Protein AF-A0A1W9PUU0-F1 (afdb_monomer_lite)

Structure (mmCIF, N/CA/C/O backbone):
data_AF-A0A1W9PUU0-F1
#
_entry.id   AF-A0A1W9PUU0-F1
#
loop_
_atom_site.group_PDB
_atom_site.id
_atom_site.type_symbol
_atom_site.label_atom_id
_atom_site.label_alt_id
_atom_site.label_comp_id
_atom_site.label_asym_id
_atom_site.label_entity_id
_atom_site.label_seq_id
_atom_site.pdbx_PDB_ins_code
_atom_site.Cartn_x
_atom_site.Cartn_y
_atom_site.Cartn_z
_atom_site.occupancy
_atom_site.B_iso_or_equiv
_atom_site.auth_seq_id
_atom_site.auth_comp_id
_atom_site.auth_asym_id
_atom_site.auth_atom_id
_atom_site.pdbx_PDB_model_num
ATOM 1 N N . MET A 1 1 ? -21.426 -8.141 26.991 1.00 51.97 1 MET A N 1
ATOM 2 C CA . MET A 1 1 ? -20.435 -7.045 26.941 1.00 51.97 1 MET A CA 1
ATOM 3 C C . MET A 1 1 ? -19.874 -7.026 25.528 1.00 51.97 1 MET A C 1
ATOM 5 O O . MET A 1 1 ? -19.191 -7.966 25.152 1.00 51.97 1 MET A O 1
ATOM 9 N N . GLY A 1 2 ? -20.326 -6.082 24.699 1.00 58.38 2 GLY A N 1
ATOM 10 C CA . GLY A 1 2 ? -20.078 -6.093 23.254 1.00 58.38 2 GLY A CA 1
ATOM 11 C C . GLY A 1 2 ? -18.672 -5.608 22.917 1.00 58.38 2 GLY A C 1
ATOM 12 O O . GLY A 1 2 ? -18.226 -4.590 23.440 1.00 58.38 2 GLY A O 1
ATOM 13 N N . HIS A 1 3 ? -17.970 -6.342 22.057 1.00 62.97 3 HIS A N 1
ATOM 14 C CA . HIS A 1 3 ? -16.679 -5.918 21.529 1.00 62.97 3 HIS A CA 1
ATOM 15 C C . HIS A 1 3 ? -16.867 -4.613 20.742 1.00 62.97 3 HIS A C 1
ATOM 17 O O . HIS A 1 3 ? -17.466 -4.604 19.673 1.00 62.97 3 HIS A O 1
ATOM 23 N N . ASN A 1 4 ? -16.351 -3.503 21.271 1.00 88.44 4 ASN A N 1
ATOM 24 C CA . ASN A 1 4 ? -16.447 -2.186 20.629 1.00 88.44 4 ASN A CA 1
ATOM 25 C C . ASN A 1 4 ? -15.382 -1.970 19.535 1.00 88.44 4 ASN A C 1
ATOM 27 O O . ASN A 1 4 ? -15.289 -0.871 18.981 1.00 88.44 4 ASN A O 1
ATOM 31 N N . VAL A 1 5 ? -14.559 -2.989 19.249 1.00 94.31 5 VAL A N 1
ATOM 32 C CA . VAL A 1 5 ? -13.425 -2.925 18.318 1.00 94.31 5 VAL A CA 1
ATOM 33 C C . VAL A 1 5 ? -13.279 -4.234 17.538 1.00 94.31 5 VAL A C 1
ATOM 35 O O . VAL A 1 5 ? -13.239 -5.306 18.140 1.00 94.31 5 VAL A O 1
ATOM 38 N N . TYR A 1 6 ? -13.150 -4.136 16.214 1.00 95.06 6 TYR A N 1
ATOM 39 C CA . TYR A 1 6 ? -12.694 -5.221 15.339 1.00 95.06 6 TYR A CA 1
ATOM 40 C C . TYR A 1 6 ? -11.205 -5.070 15.054 1.00 95.06 6 TYR A C 1
ATOM 42 O O . TYR A 1 6 ? -10.763 -3.956 14.786 1.00 95.06 6 TYR A O 1
ATOM 50 N N . PHE A 1 7 ? -10.463 -6.174 15.051 1.00 96.94 7 PHE A N 1
ATOM 51 C CA . PHE A 1 7 ? -9.056 -6.224 14.649 1.00 96.94 7 PHE A CA 1
ATOM 52 C C . PHE A 1 7 ? -8.922 -6.970 13.324 1.00 96.94 7 PHE A C 1
ATOM 54 O O . PHE A 1 7 ? -9.689 -7.893 13.054 1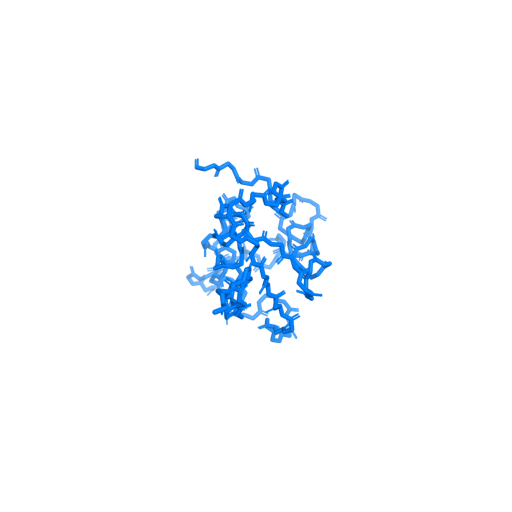.00 96.94 7 PHE A O 1
ATOM 61 N N . ALA A 1 8 ? -7.963 -6.562 12.499 1.00 97.50 8 ALA A N 1
ATOM 62 C CA . ALA A 1 8 ? -7.690 -7.192 11.218 1.00 97.50 8 ALA A CA 1
ATOM 63 C C . ALA A 1 8 ? -6.204 -7.105 10.856 1.00 97.50 8 ALA A C 1
ATOM 65 O O . ALA A 1 8 ? -5.542 -6.099 11.119 1.00 97.50 8 ALA A O 1
ATOM 66 N N . GLU A 1 9 ? -5.705 -8.142 10.193 1.00 97.81 9 GLU A N 1
ATOM 67 C CA . GLU A 1 9 ? -4.375 -8.178 9.592 1.00 97.81 9 GLU A CA 1
ATOM 68 C C . GLU A 1 9 ? -4.532 -8.278 8.066 1.00 97.81 9 GLU A C 1
ATOM 70 O O . GLU A 1 9 ? -4.814 -9.356 7.537 1.00 97.81 9 GLU A O 1
ATOM 75 N N . PRO A 1 10 ? -4.454 -7.156 7.329 1.00 97.75 10 PRO A N 1
ATOM 76 C CA . PRO A 1 10 ? -4.509 -7.194 5.874 1.00 97.75 10 PRO A CA 1
ATOM 77 C C . PRO A 1 10 ? -3.234 -7.835 5.313 1.00 97.75 10 PRO A C 1
ATOM 79 O O . PRO A 1 10 ? -2.164 -7.236 5.348 1.00 97.75 10 PRO A O 1
ATOM 82 N N . LEU A 1 11 ? -3.363 -9.026 4.726 1.00 97.44 11 LEU A N 1
ATOM 83 C CA . LEU A 1 11 ? -2.231 -9.761 4.140 1.00 97.44 11 LEU A CA 1
ATOM 84 C C . LEU A 1 11 ? -1.721 -9.165 2.815 1.00 97.44 11 LEU A C 1
ATOM 86 O O . LEU A 1 11 ? -0.673 -9.562 2.315 1.00 97.44 11 LEU A O 1
ATOM 90 N N . TYR A 1 12 ? -2.446 -8.199 2.244 1.00 98.25 12 TYR A N 1
ATOM 91 C CA . TYR A 1 12 ? -2.079 -7.533 0.998 1.00 98.25 12 TYR A CA 1
ATOM 92 C C . TYR A 1 12 ? -2.333 -6.027 1.074 1.00 98.25 12 TYR A C 1
ATOM 94 O O . TYR A 1 12 ? -3.312 -5.578 1.675 1.00 98.25 12 TYR A O 1
ATOM 102 N N . TYR A 1 13 ? -1.502 -5.254 0.370 1.00 98.50 13 TYR A N 1
ATOM 103 C CA . TYR A 1 13 ? -1.569 -3.789 0.324 1.00 98.50 13 TYR A CA 1
ATOM 104 C C . TYR A 1 13 ? -2.970 -3.260 -0.003 1.00 98.50 13 TYR A C 1
ATOM 106 O O . TYR A 1 13 ? -3.500 -2.395 0.692 1.00 98.50 13 T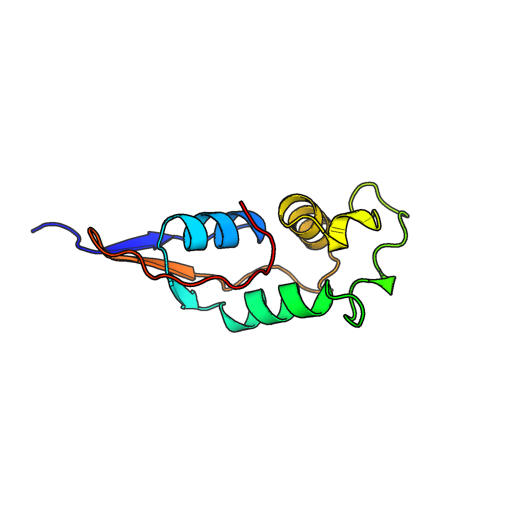YR A O 1
ATOM 114 N N . HIS A 1 14 ? -3.620 -3.828 -1.018 1.00 98.19 14 HIS A N 1
ATOM 115 C CA . HIS A 1 14 ? -4.961 -3.398 -1.401 1.00 98.19 14 HIS A CA 1
ATOM 116 C C . HIS A 1 14 ? -6.031 -3.694 -0.338 1.00 98.19 14 HIS A C 1
ATOM 118 O O . HIS A 1 14 ? -7.053 -3.012 -0.307 1.00 98.19 14 HIS A O 1
ATOM 124 N N . VAL A 1 15 ? -5.838 -4.722 0.500 1.00 98.44 15 VAL A N 1
ATOM 125 C CA . VAL A 1 15 ? -6.785 -5.078 1.569 1.00 98.44 15 VAL A CA 1
ATOM 126 C C . VAL A 1 15 ? -6.692 -4.039 2.678 1.00 98.44 15 VAL A C 1
ATOM 128 O O . VAL A 1 15 ? -7.720 -3.598 3.179 1.00 98.44 15 VAL A O 1
ATOM 131 N N . ALA A 1 16 ? -5.482 -3.573 3.000 1.00 98.50 16 ALA A N 1
ATOM 132 C CA . ALA A 1 16 ? -5.290 -2.483 3.950 1.00 98.50 16 ALA A CA 1
ATOM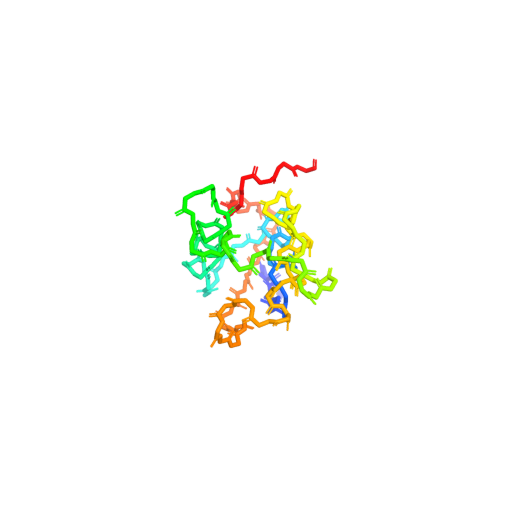 133 C C . ALA A 1 16 ? -5.970 -1.191 3.466 1.00 98.50 16 ALA A C 1
ATOM 135 O O . ALA A 1 16 ? -6.721 -0.579 4.222 1.00 98.50 16 ALA A O 1
ATOM 136 N N . VAL A 1 17 ? -5.809 -0.830 2.185 1.00 98.25 17 VAL A N 1
ATOM 137 C CA . VAL A 1 17 ? -6.530 0.309 1.578 1.00 98.25 17 VAL A CA 1
ATOM 138 C C . VAL A 1 17 ? -8.049 0.103 1.626 1.00 98.25 17 VAL A C 1
ATOM 140 O O . VAL A 1 17 ? -8.794 1.024 1.958 1.00 98.25 17 VAL A O 1
ATOM 143 N N . ALA A 1 18 ? -8.541 -1.109 1.346 1.00 97.94 18 ALA A N 1
ATOM 144 C CA . ALA A 1 18 ? -9.963 -1.415 1.483 1.00 97.94 18 ALA A CA 1
ATOM 145 C C . ALA A 1 18 ? -10.443 -1.244 2.936 1.00 97.94 18 ALA A C 1
ATOM 147 O O . ALA A 1 18 ? -11.535 -0.730 3.161 1.00 97.94 18 ALA A O 1
ATOM 148 N N . PHE A 1 19 ? -9.643 -1.609 3.934 1.00 98.12 19 PHE A N 1
ATOM 149 C CA . PHE A 1 19 ? -9.989 -1.402 5.338 1.00 98.12 19 PHE A CA 1
ATOM 150 C C . PHE A 1 19 ? -9.997 0.074 5.745 1.00 98.12 19 PHE A C 1
ATOM 152 O O . PHE A 1 19 ? -10.939 0.485 6.424 1.00 98.12 19 PHE A O 1
ATOM 159 N N . GLU A 1 20 ? -9.039 0.890 5.295 1.00 97.94 20 GLU A N 1
ATOM 160 C CA . GLU A 1 20 ? -9.077 2.354 5.481 1.00 97.94 20 GLU A CA 1
ATOM 161 C C . GLU A 1 20 ? -10.408 2.938 5.004 1.00 97.94 20 GLU A C 1
ATOM 163 O O . GLU A 1 20 ? -11.114 3.629 5.742 1.00 97.94 20 GLU A O 1
ATOM 168 N N . ARG A 1 21 ? -10.783 2.551 3.783 1.00 96.62 21 ARG A N 1
ATOM 169 C CA . ARG A 1 21 ? -12.032 2.906 3.110 1.00 96.62 21 ARG A CA 1
ATOM 170 C C . ARG A 1 21 ? -13.289 2.468 3.872 1.00 96.62 21 ARG A C 1
ATOM 172 O O . ARG A 1 21 ? -14.321 3.116 3.760 1.00 96.62 21 ARG A O 1
ATOM 179 N N . HIS A 1 22 ? -13.209 1.404 4.671 1.00 96.75 22 HIS A N 1
ATOM 180 C CA . HIS A 1 22 ? -14.300 0.932 5.534 1.00 96.75 22 HIS A CA 1
ATOM 181 C C . HIS A 1 22 ? -14.208 1.459 6.976 1.00 96.75 22 HIS A C 1
ATOM 183 O O . HIS A 1 22 ? -14.943 0.994 7.858 1.00 96.75 22 HIS A O 1
ATOM 189 N N . GLY A 1 23 ? -13.327 2.425 7.236 1.00 97.19 23 GLY A N 1
ATOM 190 C CA . GLY A 1 23 ? -13.222 3.131 8.507 1.00 97.19 23 GLY A CA 1
ATOM 191 C C . GLY A 1 23 ? -12.278 2.500 9.522 1.00 97.19 23 GLY A C 1
ATOM 192 O O . GLY A 1 23 ? -12.330 2.892 10.689 1.00 97.19 23 GLY A O 1
ATOM 193 N N . PHE A 1 24 ? -11.431 1.553 9.115 1.00 98.38 24 PHE A N 1
ATOM 194 C CA . PHE A 1 24 ? -10.342 1.074 9.963 1.00 98.38 24 PHE A CA 1
ATOM 195 C C . PHE A 1 24 ? -9.230 2.126 10.074 1.00 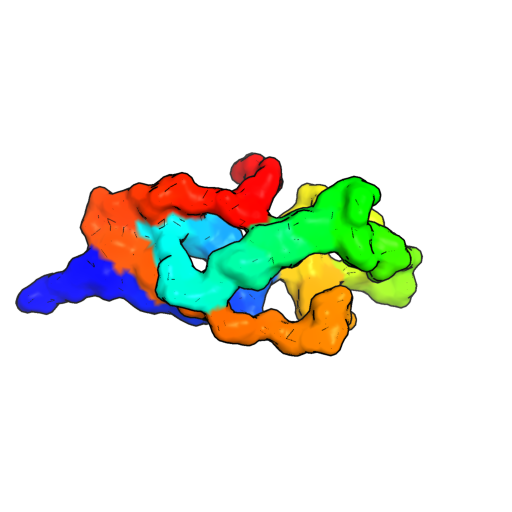98.38 24 PHE A C 1
ATOM 197 O O . PHE A 1 24 ? -9.008 2.945 9.184 1.00 98.38 24 PHE A O 1
ATOM 204 N N . THR A 1 25 ? -8.497 2.064 11.178 1.00 98.25 25 THR A N 1
ATOM 205 C CA . THR A 1 25 ? -7.224 2.756 11.396 1.00 98.25 25 THR A CA 1
ATOM 206 C C . THR A 1 25 ? -6.126 1.728 11.667 1.00 98.25 25 THR A C 1
ATOM 208 O O . THR A 1 25 ? -6.387 0.532 11.792 1.00 98.25 25 THR A O 1
ATOM 211 N N . TYR A 1 26 ? -4.885 2.186 11.759 1.00 98.44 26 TYR A N 1
ATOM 212 C CA . TYR A 1 26 ? -3.721 1.341 11.982 1.00 98.44 26 TYR A CA 1
ATOM 213 C C . TYR A 1 26 ? -3.399 1.209 13.465 1.00 98.44 26 TYR A C 1
ATOM 215 O O . TYR A 1 26 ? -3.266 2.210 14.169 1.00 98.44 26 TYR A O 1
ATOM 223 N N . GLN A 1 27 ? -3.181 -0.027 13.901 1.00 98.38 27 GLN A N 1
ATOM 224 C CA . GLN A 1 27 ? -2.385 -0.316 15.090 1.00 98.38 27 GLN A CA 1
ATOM 225 C C . GLN A 1 27 ? -0.890 -0.269 14.737 1.00 98.38 27 GLN A C 1
ATOM 227 O O . GLN A 1 27 ? -0.105 0.334 15.464 1.00 98.38 27 GLN A O 1
ATOM 232 N N . SER A 1 28 ? -0.507 -0.841 13.589 1.00 98.62 28 SER A N 1
ATOM 233 C CA . SER A 1 28 ? 0.851 -0.809 13.034 1.00 98.62 28 SER A CA 1
ATOM 234 C C . SER A 1 28 ? 0.819 -0.747 11.504 1.00 98.62 28 SER A C 1
ATOM 236 O O . SER A 1 28 ? -0.169 -1.115 10.877 1.00 98.62 28 SER A O 1
ATOM 238 N N . GLY A 1 29 ? 1.904 -0.276 10.884 1.00 98.12 29 GLY A N 1
ATOM 239 C CA . GLY A 1 29 ? 2.088 -0.342 9.429 1.00 98.12 29 GLY A CA 1
ATOM 240 C C . GLY A 1 29 ? 1.682 0.906 8.638 1.00 98.12 29 GLY A C 1
ATOM 241 O O . GLY A 1 29 ? 1.994 0.989 7.454 1.00 98.12 29 GLY A O 1
ATOM 242 N N . ARG A 1 30 ? 1.099 1.943 9.262 1.00 98.44 30 ARG A N 1
ATOM 243 C CA . ARG A 1 30 ? 0.711 3.186 8.551 1.00 98.44 30 ARG A CA 1
ATOM 244 C C . ARG A 1 30 ? 1.870 3.838 7.787 1.00 98.44 30 ARG A C 1
ATOM 246 O O . ARG A 1 30 ? 1.699 4.273 6.653 1.00 98.44 30 ARG A O 1
ATOM 253 N N . LYS A 1 31 ? 3.061 3.895 8.396 1.00 98.44 31 LYS A N 1
ATOM 254 C CA . LYS A 1 31 ? 4.263 4.458 7.752 1.00 98.44 31 LYS A CA 1
ATOM 255 C C . LYS A 1 31 ? 4.714 3.626 6.547 1.00 98.44 31 LYS A C 1
ATOM 257 O O . LYS A 1 31 ? 5.160 4.203 5.561 1.00 98.44 31 LYS A O 1
ATOM 262 N N . LEU A 1 32 ? 4.573 2.297 6.607 1.00 98.50 32 LEU A N 1
ATOM 263 C CA . LEU A 1 32 ? 4.848 1.416 5.469 1.00 98.50 32 LEU A CA 1
ATOM 264 C C . LEU A 1 32 ? 3.882 1.720 4.320 1.00 98.50 32 LEU A C 1
ATOM 266 O O . LEU A 1 32 ? 4.326 1.925 3.199 1.00 98.50 32 LEU A O 1
ATOM 270 N N . MET A 1 33 ? 2.587 1.844 4.609 1.00 98.50 33 MET A N 1
ATOM 271 C CA . MET A 1 33 ? 1.567 2.166 3.605 1.00 98.50 33 MET A CA 1
ATOM 272 C C . MET A 1 33 ? 1.840 3.505 2.901 1.00 98.50 33 MET A C 1
ATOM 274 O O . MET A 1 33 ? 1.808 3.577 1.675 1.00 98.50 33 MET A O 1
ATOM 278 N N . GLN A 1 34 ? 2.220 4.539 3.661 1.00 98.44 34 GLN A N 1
ATOM 279 C CA . GLN A 1 34 ? 2.626 5.844 3.116 1.00 98.44 34 GLN A CA 1
ATOM 280 C C . GLN A 1 34 ? 3.932 5.780 2.312 1.00 98.44 34 GLN A C 1
ATOM 282 O O . GLN A 1 34 ? 4.088 6.497 1.323 1.00 98.44 34 GLN A O 1
ATOM 287 N N . LYS A 1 35 ? 4.889 4.943 2.734 1.00 98.25 35 LYS A N 1
ATOM 288 C CA . LYS A 1 35 ? 6.128 4.705 1.984 1.00 98.25 35 LYS A CA 1
ATOM 289 C C . LYS A 1 35 ? 5.825 4.030 0.647 1.00 98.25 35 LYS A C 1
ATOM 291 O O . LYS A 1 35 ? 6.385 4.444 -0.360 1.00 98.25 35 LYS A O 1
ATOM 296 N N . ILE A 1 36 ? 4.925 3.047 0.638 1.00 98.38 36 ILE A N 1
ATOM 297 C CA . ILE A 1 36 ? 4.486 2.361 -0.579 1.00 98.38 36 ILE A CA 1
ATOM 298 C C . ILE A 1 36 ? 3.840 3.355 -1.549 1.00 98.38 36 ILE A C 1
ATOM 300 O O . ILE A 1 36 ? 4.275 3.432 -2.692 1.00 98.38 36 ILE A O 1
ATOM 304 N N . GLU A 1 37 ? 2.873 4.160 -1.092 1.00 98.06 37 GLU A N 1
ATOM 305 C CA . GLU A 1 37 ? 2.247 5.206 -1.920 1.00 98.06 37 GLU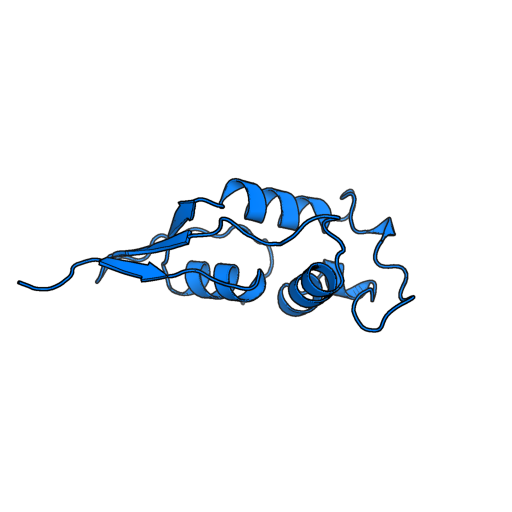 A CA 1
ATOM 306 C C . GLU A 1 37 ? 3.299 6.136 -2.539 1.00 98.06 37 GLU A C 1
ATOM 308 O O . GLU A 1 37 ? 3.285 6.383 -3.741 1.00 98.06 37 GLU A O 1
ATOM 313 N N . ARG A 1 38 ? 4.259 6.607 -1.733 1.00 98.12 38 ARG A N 1
ATOM 314 C CA . ARG A 1 38 ? 5.343 7.474 -2.211 1.00 98.12 38 ARG A CA 1
ATOM 315 C C . ARG A 1 38 ? 6.233 6.784 -3.241 1.00 98.12 38 ARG A C 1
ATOM 317 O O . ARG A 1 38 ? 6.615 7.423 -4.216 1.00 98.12 38 ARG A O 1
ATOM 324 N N . GLY A 1 39 ? 6.544 5.506 -3.047 1.00 98.12 39 GLY A N 1
ATOM 325 C CA . GLY A 1 39 ? 7.344 4.726 -3.991 1.00 98.12 39 GLY A CA 1
ATOM 326 C C . GLY A 1 39 ? 6.687 4.598 -5.368 1.00 98.12 39 GLY A C 1
ATOM 327 O O . GLY A 1 39 ? 7.395 4.580 -6.366 1.00 98.12 39 GLY A O 1
ATOM 328 N N . PHE A 1 40 ? 5.351 4.590 -5.433 1.00 97.81 40 PHE A N 1
ATOM 329 C CA . PHE A 1 40 ? 4.583 4.582 -6.686 1.00 97.81 40 PHE A CA 1
ATOM 330 C C . PHE A 1 40 ? 4.225 5.980 -7.221 1.00 97.81 40 PHE A C 1
ATOM 332 O O . PHE A 1 40 ? 3.530 6.085 -8.231 1.00 97.81 40 PHE A O 1
ATOM 339 N N . SER A 1 41 ? 4.660 7.059 -6.564 1.00 96.00 41 SER A N 1
ATOM 340 C CA . SER A 1 41 ? 4.489 8.422 -7.085 1.00 96.00 41 SER A CA 1
ATOM 341 C C . SER A 1 41 ? 5.408 8.673 -8.294 1.00 96.00 41 SER A C 1
ATOM 343 O O . SER A 1 41 ? 6.390 7.953 -8.440 1.00 96.00 41 SER A O 1
ATOM 345 N N . PRO A 1 42 ? 5.167 9.695 -9.143 1.00 93.94 42 PRO A N 1
ATOM 346 C CA . PRO A 1 42 ? 5.966 9.932 -10.357 1.00 93.94 42 PRO A CA 1
ATOM 347 C C . PRO A 1 42 ? 7.485 10.055 -10.149 1.00 93.94 42 PRO A C 1
ATOM 349 O O . PRO A 1 42 ? 8.247 9.756 -11.060 1.00 93.94 42 PRO A O 1
ATOM 352 N N . ALA A 1 43 ? 7.925 10.483 -8.962 1.00 93.56 43 ALA A N 1
ATOM 353 C CA . ALA A 1 43 ? 9.339 10.574 -8.582 1.00 93.56 43 ALA A CA 1
ATOM 354 C C . ALA A 1 43 ? 9.764 9.476 -7.584 1.00 93.56 43 ALA A C 1
ATOM 356 O O . ALA A 1 43 ? 10.772 9.618 -6.897 1.00 93.56 43 ALA A O 1
ATOM 357 N N . GLY A 1 44 ? 8.953 8.429 -7.431 1.00 96.75 44 GLY A N 1
ATOM 358 C CA . GLY A 1 44 ? 9.162 7.355 -6.472 1.00 96.75 44 GLY A CA 1
ATOM 359 C C . GLY A 1 44 ? 10.036 6.224 -7.007 1.00 96.75 44 GLY A C 1
ATOM 360 O O . GLY A 1 44 ? 10.061 5.932 -8.203 1.00 96.75 44 GLY A O 1
ATOM 361 N N . ASP A 1 45 ? 10.710 5.543 -6.082 1.00 96.25 45 ASP A N 1
ATOM 362 C CA . ASP A 1 45 ? 11.709 4.510 -6.382 1.00 96.25 45 ASP A CA 1
ATOM 363 C C . ASP A 1 45 ? 11.145 3.276 -7.114 1.00 96.25 45 ASP A C 1
ATOM 365 O O . ASP A 1 45 ? 11.908 2.493 -7.672 1.00 96.25 45 ASP A O 1
ATOM 369 N N . TYR A 1 46 ? 9.823 3.067 -7.113 1.00 97.69 46 TYR A N 1
ATOM 370 C CA . TYR A 1 46 ? 9.203 1.901 -7.751 1.00 97.69 46 TYR A CA 1
ATOM 371 C C . TYR A 1 46 ? 8.831 2.138 -9.212 1.00 97.69 46 TYR A C 1
ATOM 373 O O . TYR A 1 46 ? 8.599 1.165 -9.922 1.00 97.69 46 TYR A O 1
ATOM 381 N N . ILE A 1 47 ? 8.809 3.388 -9.687 1.00 97.62 47 ILE A N 1
ATOM 382 C CA . ILE A 1 47 ? 8.432 3.703 -11.074 1.00 97.62 47 ILE A CA 1
ATOM 383 C C . ILE A 1 47 ? 9.385 3.052 -12.075 1.00 97.62 47 ILE A C 1
ATOM 385 O O . ILE A 1 47 ? 8.933 2.439 -13.037 1.00 97.62 47 ILE A O 1
ATOM 389 N N . SER A 1 48 ? 10.694 3.121 -11.826 1.00 96.44 48 SER A N 1
ATOM 390 C CA . SER A 1 48 ? 11.703 2.495 -12.691 1.00 96.44 48 SER A CA 1
ATOM 391 C C . SER A 1 48 ? 11.655 0.964 -12.670 1.00 96.44 48 SER A C 1
ATOM 393 O O . SER A 1 48 ? 12.167 0.331 -13.586 1.00 96.44 48 SER A O 1
ATOM 395 N N . LEU A 1 49 ? 11.029 0.371 -11.647 1.00 97.62 49 LEU A N 1
ATOM 396 C CA . LEU A 1 49 ? 10.850 -1.075 -11.498 1.00 97.62 49 LEU A CA 1
ATOM 397 C C . LEU A 1 49 ? 9.541 -1.584 -12.124 1.00 97.62 49 LEU A C 1
ATOM 399 O O . LEU A 1 49 ? 9.265 -2.783 -12.062 1.00 97.62 49 LEU A O 1
ATOM 403 N N . LEU A 1 50 ? 8.713 -0.691 -12.677 1.00 97.81 50 LEU A N 1
ATOM 404 C CA . LEU A 1 50 ? 7.539 -1.036 -13.478 1.00 97.81 50 LEU A CA 1
ATOM 405 C C . LEU A 1 50 ? 7.923 -1.134 -14.961 1.00 97.81 50 LEU A C 1
ATOM 407 O O . LEU A 1 50 ? 7.428 -0.396 -15.809 1.00 97.81 50 LEU A O 1
ATOM 411 N N . ASP A 1 51 ? 8.848 -2.045 -15.248 1.00 95.75 51 ASP A N 1
ATOM 412 C CA . ASP A 1 51 ? 9.480 -2.249 -16.555 1.00 95.75 51 ASP A CA 1
ATOM 413 C C . ASP A 1 51 ? 8.674 -3.143 -17.517 1.00 95.75 51 ASP A C 1
ATOM 415 O O . ASP A 1 51 ? 9.028 -3.279 -18.686 1.00 95.75 51 ASP A O 1
ATOM 419 N N . GLY A 1 52 ? 7.584 -3.751 -17.045 1.00 96.25 52 GLY A N 1
ATOM 420 C CA . GLY A 1 52 ? 6.771 -4.687 -17.818 1.00 96.25 52 GLY A CA 1
ATOM 421 C C . GLY A 1 52 ? 7.395 -6.072 -18.030 1.00 96.25 52 GLY A C 1
ATOM 422 O O . GLY A 1 52 ? 6.810 -6.873 -18.756 1.00 96.25 52 GLY A O 1
ATOM 423 N N . ASN A 1 53 ? 8.527 -6.398 -17.390 1.00 95.06 53 ASN A N 1
ATOM 424 C CA . ASN A 1 53 ? 9.189 -7.702 -17.544 1.00 95.06 53 ASN A CA 1
ATOM 425 C C . ASN A 1 53 ? 8.376 -8.865 -16.955 1.00 95.06 53 ASN A C 1
ATOM 427 O O . ASN A 1 53 ? 8.557 -10.018 -17.346 1.00 95.06 53 ASN A O 1
ATOM 431 N N . THR A 1 54 ? 7.458 -8.571 -16.032 1.00 95.94 54 THR A N 1
ATOM 432 C CA . THR A 1 54 ? 6.444 -9.518 -15.561 1.00 95.94 54 THR A CA 1
ATOM 433 C C . THR A 1 54 ? 5.046 -8.926 -15.760 1.00 95.94 54 THR A C 1
ATOM 435 O O . THR A 1 54 ? 4.890 -7.698 -15.749 1.00 95.94 54 THR A O 1
ATOM 438 N N . PRO A 1 55 ? 3.990 -9.760 -15.857 1.00 95.00 55 PRO A N 1
ATOM 439 C CA . PRO A 1 55 ? 2.607 -9.277 -15.897 1.00 95.00 55 PRO A CA 1
ATOM 440 C C . PRO A 1 55 ? 2.220 -8.377 -14.707 1.00 95.00 55 PRO A C 1
ATOM 442 O O . PRO A 1 55 ? 1.237 -7.642 -14.783 1.00 95.00 55 PRO A O 1
ATOM 445 N N . PHE A 1 56 ? 2.987 -8.416 -13.611 1.00 97.44 56 PHE A N 1
ATOM 446 C CA . PHE A 1 56 ? 2.748 -7.656 -12.383 1.00 97.44 56 PHE A CA 1
ATOM 447 C C . PHE A 1 56 ? 3.540 -6.339 -12.307 1.00 97.44 56 PHE A C 1
ATOM 449 O O . PHE A 1 56 ? 3.313 -5.555 -11.386 1.00 97.44 56 PHE A O 1
ATOM 456 N N . ARG A 1 57 ? 4.437 -6.063 -13.267 1.00 97.00 57 ARG A N 1
ATOM 457 C CA . ARG A 1 57 ? 5.287 -4.855 -13.330 1.00 97.00 57 ARG A CA 1
ATOM 458 C C . ARG A 1 57 ? 4.898 -3.888 -14.440 1.00 97.00 57 ARG A C 1
ATOM 460 O O . ARG A 1 57 ? 5.718 -3.113 -14.907 1.00 97.00 57 ARG A O 1
ATOM 467 N N . HIS A 1 58 ? 3.643 -3.906 -14.869 1.00 96.69 58 HIS A N 1
ATOM 468 C CA . HIS A 1 58 ? 3.170 -2.980 -15.894 1.00 96.69 58 HIS A CA 1
ATOM 469 C C . HIS A 1 58 ? 3.197 -1.514 -15.389 1.00 96.69 58 HIS A C 1
ATOM 471 O O . HIS A 1 58 ? 2.747 -1.276 -14.264 1.00 96.69 58 HIS A O 1
ATOM 477 N N . PRO A 1 59 ? 3.608 -0.512 -16.200 1.00 96.75 59 PRO A N 1
ATOM 478 C CA . PRO A 1 59 ? 3.643 0.909 -15.811 1.00 96.75 59 PRO A CA 1
ATOM 479 C C . PRO A 1 59 ? 2.342 1.444 -15.196 1.00 96.75 59 PRO A C 1
ATOM 481 O O . PRO A 1 59 ? 2.361 2.186 -14.215 1.00 96.75 59 PRO A O 1
ATOM 484 N N . ASN A 1 60 ? 1.189 0.993 -15.705 1.00 95.19 60 ASN A N 1
ATOM 485 C CA . ASN A 1 60 ? -0.133 1.336 -15.156 1.00 95.19 60 ASN A CA 1
ATOM 486 C C . ASN A 1 60 ? -0.312 0.968 -13.672 1.00 95.19 60 ASN A C 1
ATOM 488 O O . ASN A 1 60 ? -1.223 1.489 -13.028 1.00 95.19 60 ASN A O 1
ATOM 492 N N . ALA A 1 61 ? 0.539 0.107 -13.102 1.00 96.62 61 ALA A N 1
ATOM 493 C CA . ALA A 1 61 ? 0.521 -0.165 -11.673 1.00 96.62 61 ALA A CA 1
ATOM 494 C C . ALA A 1 61 ? 0.758 1.097 -10.833 1.00 96.62 61 ALA A C 1
ATOM 496 O O . ALA A 1 61 ? 0.204 1.199 -9.745 1.00 96.62 61 ALA A O 1
ATOM 497 N N . ALA A 1 62 ? 1.455 2.113 -11.350 1.00 96.44 62 ALA A N 1
ATOM 498 C CA . ALA A 1 62 ? 1.596 3.402 -10.673 1.00 96.44 62 ALA A CA 1
ATOM 499 C C . ALA A 1 62 ? 0.246 4.078 -10.359 1.00 96.44 62 ALA A C 1
ATOM 501 O O . ALA A 1 62 ? 0.170 4.872 -9.426 1.00 96.44 62 ALA A O 1
ATOM 502 N N . HIS A 1 63 ? -0.835 3.729 -11.064 1.00 94.94 63 HIS A N 1
ATOM 503 C CA . HIS A 1 63 ? -2.146 4.382 -10.966 1.00 94.94 63 HIS A CA 1
ATOM 504 C C . HIS A 1 63 ? -3.268 3.476 -10.437 1.00 94.94 63 HIS A C 1
ATOM 506 O O . HIS A 1 63 ? -4.430 3.863 -10.503 1.00 94.94 63 HIS A O 1
ATOM 512 N N . SER A 1 64 ? -2.950 2.272 -9.947 1.00 96.69 64 SER A N 1
ATOM 513 C CA . SER A 1 64 ? -3.957 1.344 -9.421 1.00 96.69 64 SER A CA 1
ATOM 514 C C . SER A 1 64 ? -3.455 0.576 -8.202 1.00 96.69 64 SER A C 1
ATOM 516 O O . SER A 1 64 ? -2.553 -0.246 -8.307 1.00 96.69 64 SER A O 1
ATOM 518 N N . VAL A 1 65 ? -4.103 0.739 -7.052 1.00 97.88 65 VAL A N 1
ATOM 519 C CA . VAL A 1 65 ? -3.838 0.078 -5.772 1.00 97.88 65 VAL A CA 1
ATOM 520 C C . VAL A 1 65 ? -3.880 -1.437 -5.931 1.00 97.88 65 VAL A C 1
ATOM 522 O O . VAL A 1 65 ? -3.054 -2.146 -5.349 1.00 97.88 65 VAL A O 1
ATOM 525 N N . ARG A 1 66 ? -4.809 -1.951 -6.747 1.00 97.19 66 ARG A N 1
ATOM 526 C CA . ARG A 1 66 ? -4.879 -3.382 -7.066 1.00 97.19 66 ARG A CA 1
ATOM 527 C C . ARG A 1 66 ? -3.608 -3.841 -7.779 1.00 97.19 66 ARG A C 1
ATOM 529 O O . ARG A 1 66 ? -3.037 -4.851 -7.377 1.00 97.19 66 ARG A O 1
ATOM 536 N N . LEU A 1 67 ? -3.161 -3.110 -8.796 1.00 97.62 67 LEU A N 1
ATOM 537 C CA . LEU A 1 67 ? -1.955 -3.452 -9.550 1.00 97.62 67 LEU A CA 1
ATOM 538 C C . LEU A 1 67 ? -0.675 -3.243 -8.725 1.00 97.62 67 LEU A C 1
ATOM 540 O O . LEU A 1 67 ? 0.200 -4.101 -8.752 1.00 97.62 67 LEU A O 1
ATOM 544 N N . ARG A 1 68 ? -0.593 -2.192 -7.897 1.00 98.19 68 ARG A N 1
ATOM 545 C CA . ARG A 1 68 ? 0.492 -2.014 -6.910 1.00 98.19 68 ARG A CA 1
ATOM 546 C C . ARG A 1 68 ? 0.592 -3.217 -5.989 1.00 98.19 68 ARG A C 1
ATOM 548 O O . ARG A 1 68 ? 1.683 -3.708 -5.733 1.00 98.19 68 ARG A O 1
ATOM 555 N N . SER A 1 69 ? -0.544 -3.723 -5.510 1.00 98.38 69 SER A N 1
ATOM 556 C CA . SER A 1 69 ? -0.567 -4.907 -4.653 1.00 98.38 69 SER A CA 1
ATOM 557 C C . SER A 1 69 ? -0.024 -6.155 -5.349 1.00 98.38 69 SER A C 1
ATOM 559 O O . SER A 1 69 ? 0.577 -6.986 -4.672 1.00 98.38 69 SER A O 1
ATOM 561 N N . TRP A 1 70 ? -0.212 -6.284 -6.664 1.00 98.19 70 TRP A N 1
ATOM 562 C CA . TRP A 1 70 ? 0.402 -7.352 -7.450 1.00 98.19 70 TRP A CA 1
ATOM 563 C C . TRP A 1 70 ? 1.904 -7.147 -7.626 1.00 98.19 70 TRP A C 1
ATOM 565 O O . TRP A 1 70 ? 2.658 -8.080 -7.378 1.00 98.19 70 TRP A O 1
ATOM 575 N N . ALA A 1 71 ? 2.356 -5.933 -7.946 1.00 98.44 71 ALA A N 1
ATOM 576 C CA . ALA A 1 71 ? 3.784 -5.615 -8.005 1.00 98.44 71 ALA A CA 1
ATOM 577 C C . ALA A 1 71 ? 4.492 -5.887 -6.660 1.00 98.44 71 ALA A C 1
ATOM 579 O O . ALA A 1 71 ? 5.619 -6.373 -6.619 1.00 98.44 71 ALA A O 1
ATOM 580 N N . ILE A 1 72 ? 3.812 -5.615 -5.540 1.00 98.44 72 ILE A N 1
ATOM 581 C CA . ILE A 1 72 ? 4.277 -5.931 -4.181 1.00 98.44 72 ILE A CA 1
ATOM 582 C C . ILE A 1 72 ? 4.382 -7.434 -3.955 1.00 98.44 72 ILE A C 1
ATOM 584 O O . ILE A 1 72 ? 5.399 -7.886 -3.435 1.00 98.44 72 ILE A O 1
ATOM 588 N N . HIS A 1 73 ? 3.372 -8.202 -4.363 1.00 96.88 73 HIS A N 1
ATOM 589 C CA . HIS A 1 73 ? 3.420 -9.662 -4.304 1.00 96.88 73 HIS A CA 1
ATOM 590 C C . HIS A 1 73 ? 4.555 -10.236 -5.168 1.00 96.88 73 HIS A C 1
ATOM 592 O O . HIS A 1 73 ? 5.219 -11.185 -4.770 1.00 96.88 73 HIS A O 1
ATOM 598 N N . ASP A 1 74 ? 4.821 -9.613 -6.313 1.00 97.31 74 ASP A N 1
ATOM 599 C CA . ASP A 1 74 ? 5.940 -9.915 -7.208 1.00 97.31 74 ASP A CA 1
ATOM 600 C C . ASP A 1 74 ? 7.303 -9.417 -6.673 1.00 97.31 74 ASP A C 1
ATOM 602 O O . ASP A 1 74 ? 8.336 -9.585 -7.314 1.00 97.31 74 ASP A O 1
ATOM 606 N N . GLY A 1 75 ? 7.341 -8.795 -5.490 1.00 97.62 75 GLY A N 1
ATOM 607 C CA . GLY A 1 75 ? 8.580 -8.464 -4.785 1.00 97.62 75 GLY A CA 1
ATOM 608 C C . GLY A 1 75 ? 9.136 -7.058 -5.027 1.00 97.62 75 GLY A C 1
ATOM 609 O O . GLY A 1 75 ? 10.301 -6.821 -4.716 1.00 97.62 75 GLY A O 1
ATOM 610 N N . ILE A 1 76 ? 8.350 -6.094 -5.533 1.00 97.88 76 ILE A N 1
ATOM 611 C CA . ILE A 1 76 ? 8.848 -4.727 -5.837 1.00 97.88 76 ILE A CA 1
ATOM 612 C C . ILE A 1 76 ? 9.412 -3.999 -4.617 1.00 97.88 76 ILE A C 1
ATOM 614 O O . ILE A 1 76 ? 10.248 -3.112 -4.751 1.00 97.88 76 ILE A O 1
ATOM 618 N N . LEU A 1 77 ? 8.980 -4.390 -3.415 1.00 97.69 77 LEU A N 1
ATOM 619 C CA . LEU A 1 77 ? 9.454 -3.802 -2.165 1.00 97.69 77 LEU A CA 1
ATOM 620 C C . LEU A 1 77 ? 10.878 -4.238 -1.795 1.00 97.69 77 LEU A C 1
ATOM 622 O O . LEU A 1 77 ? 11.460 -3.640 -0.889 1.00 97.69 77 LEU A O 1
ATOM 626 N N . GLY A 1 78 ? 11.399 -5.303 -2.417 1.00 97.19 78 GLY A N 1
ATOM 627 C CA . GLY A 1 78 ? 12.648 -5.960 -2.018 1.00 97.19 78 GLY A CA 1
ATOM 628 C C . GLY A 1 78 ? 12.581 -6.657 -0.651 1.00 97.19 78 GLY A C 1
ATOM 629 O O . GLY A 1 78 ? 13.594 -7.131 -0.150 1.00 97.19 78 GLY A O 1
ATOM 630 N N . GLN A 1 79 ? 11.401 -6.702 -0.030 1.00 96.50 79 GLN A N 1
ATOM 631 C CA . GLN A 1 79 ? 11.145 -7.324 1.267 1.00 96.50 79 GLN A CA 1
ATOM 632 C C . GLN A 1 79 ? 9.674 -7.761 1.369 1.00 96.50 79 GLN A C 1
ATOM 634 O O . GLN A 1 79 ? 8.832 -7.230 0.635 1.00 96.50 79 GLN A O 1
ATOM 639 N N . PRO A 1 80 ? 9.333 -8.674 2.293 1.00 96.19 80 PRO A N 1
ATOM 640 C CA . PRO A 1 80 ? 7.949 -9.074 2.524 1.00 96.19 80 PRO A CA 1
ATOM 641 C C . PRO A 1 80 ? 7.042 -7.904 2.939 1.00 96.19 80 PRO A C 1
ATOM 643 O O . PRO A 1 80 ? 7.430 -7.034 3.721 1.00 96.19 80 PRO A O 1
ATOM 646 N N . TYR A 1 81 ? 5.798 -7.910 2.455 1.00 98.12 81 TYR A N 1
ATOM 647 C CA . TYR A 1 81 ? 4.744 -7.036 2.971 1.00 98.12 81 TYR A CA 1
ATOM 648 C C . TYR A 1 81 ? 4.193 -7.626 4.276 1.00 98.12 81 TYR A C 1
ATOM 650 O O . TYR A 1 81 ? 3.372 -8.538 4.256 1.00 98.12 81 TYR A O 1
ATOM 658 N N . THR A 1 82 ? 4.679 -7.136 5.417 1.00 97.19 82 THR A N 1
ATOM 659 C CA . THR A 1 82 ? 4.322 -7.647 6.753 1.00 97.19 82 THR A CA 1
ATOM 660 C C . THR A 1 82 ? 4.212 -6.522 7.781 1.00 97.19 82 THR A C 1
ATOM 662 O O . THR A 1 82 ? 4.691 -5.410 7.553 1.00 97.19 82 THR A O 1
ATOM 665 N N . GLY A 1 83 ? 3.628 -6.811 8.948 1.00 97.19 83 GLY A N 1
ATOM 666 C CA . GLY A 1 83 ? 3.597 -5.873 10.079 1.00 97.19 83 GLY A CA 1
ATOM 667 C C . GLY A 1 83 ? 2.528 -4.782 9.968 1.00 97.19 83 GLY A C 1
ATOM 668 O O . GLY A 1 83 ? 2.621 -3.749 10.644 1.00 97.19 83 GLY A O 1
ATOM 669 N N . VAL A 1 84 ? 1.519 -5.003 9.121 1.00 98.56 84 VAL A N 1
ATOM 670 C CA . VAL A 1 84 ? 0.338 -4.147 9.008 1.00 98.56 84 VAL A CA 1
ATOM 671 C C . VAL A 1 84 ? -0.795 -4.769 9.807 1.00 98.56 84 VAL A C 1
ATOM 673 O O . VAL A 1 84 ? -1.311 -5.819 9.452 1.00 98.56 84 VAL A O 1
ATOM 676 N N . THR A 1 85 ? -1.199 -4.094 10.877 1.00 98.62 85 THR A N 1
ATOM 677 C CA . THR A 1 85 ? -2.341 -4.491 11.704 1.00 98.62 85 THR A CA 1
ATOM 678 C C . THR A 1 85 ? -3.263 -3.301 11.880 1.00 98.62 85 THR A C 1
ATOM 680 O O . THR A 1 85 ? -2.828 -2.156 12.051 1.00 98.62 85 THR A O 1
ATOM 683 N N . MET A 1 86 ? -4.561 -3.557 11.797 1.00 98.62 86 MET A N 1
ATOM 684 C CA . MET A 1 86 ? -5.594 -2.536 11.749 1.00 98.62 86 MET A CA 1
ATOM 685 C C . MET A 1 86 ? -6.702 -2.842 12.746 1.00 98.62 86 MET A C 1
ATOM 687 O O . MET A 1 86 ? -6.925 -3.989 13.130 1.00 98.62 86 MET A O 1
ATOM 691 N N . TYR A 1 87 ? -7.419 -1.800 13.148 1.00 98.12 87 TYR A N 1
ATOM 692 C CA . TYR A 1 87 ? -8.603 -1.937 13.979 1.00 98.12 87 TYR A CA 1
ATOM 693 C C . TYR A 1 87 ? -9.689 -0.936 13.592 1.00 98.12 87 TYR A C 1
ATOM 695 O O . TYR A 1 87 ? -9.412 0.122 13.025 1.00 98.12 87 TYR A O 1
ATOM 703 N N . LYS A 1 88 ? -10.940 -1.261 13.912 1.00 97.50 88 LYS A N 1
ATOM 704 C CA . LYS A 1 88 ? -12.108 -0.409 13.676 1.00 97.50 88 LYS A CA 1
ATOM 705 C C . LYS A 1 88 ? -12.966 -0.337 14.925 1.00 97.50 88 LYS A C 1
ATOM 707 O O . LYS A 1 88 ? -13.383 -1.368 15.441 1.00 97.50 88 LYS A O 1
ATOM 712 N N . HIS A 1 89 ? -13.282 0.880 15.358 1.00 96.00 89 HIS A N 1
ATOM 713 C CA . HIS A 1 89 ? -14.293 1.109 16.385 1.00 96.00 89 HIS A CA 1
ATOM 714 C C . HIS A 1 89 ? -15.697 0.981 15.790 1.00 96.00 89 HIS A C 1
ATOM 716 O O . HIS A 1 89 ? -15.998 1.568 14.748 1.00 96.00 89 HIS A O 1
ATOM 722 N N . VAL A 1 90 ? -16.575 0.240 16.463 1.00 93.50 90 VAL A N 1
ATOM 723 C CA . VAL A 1 90 ? -17.984 0.138 16.061 1.00 93.50 90 VAL A CA 1
ATOM 724 C C . VAL A 1 90 ? -18.633 1.525 16.134 1.00 93.50 90 VAL A C 1
ATOM 726 O O . VAL A 1 90 ? -18.442 2.255 17.103 1.00 93.50 90 VAL A O 1
ATOM 729 N N . GLY A 1 91 ? -19.362 1.915 15.085 1.00 94.12 91 GLY A N 1
ATOM 730 C CA . GLY A 1 91 ? -20.038 3.217 15.004 1.00 94.12 91 GLY A CA 1
ATOM 731 C C . GLY A 1 91 ? -19.140 4.422 14.687 1.00 94.12 91 GLY A C 1
ATOM 732 O O . GLY A 1 91 ? -19.657 5.528 14.565 1.00 94.12 91 GLY A O 1
ATOM 733 N N . LYS A 1 92 ? -17.822 4.242 14.508 1.00 95.31 92 LYS A N 1
ATOM 734 C CA . LYS A 1 92 ? -16.888 5.329 14.167 1.00 95.31 92 LYS A CA 1
ATOM 735 C C . LYS A 1 92 ? -16.104 5.013 12.895 1.00 95.31 92 LYS A C 1
ATOM 737 O O . LYS A 1 92 ? -15.502 3.952 12.769 1.00 95.31 92 LYS A O 1
ATOM 742 N N . HIS A 1 93 ? -16.063 5.972 11.975 1.00 97.06 93 HIS A N 1
ATOM 743 C CA . HIS A 1 93 ? -15.200 5.923 10.799 1.00 97.06 93 HIS A CA 1
ATOM 744 C C . HIS A 1 93 ? -13.883 6.652 11.095 1.00 97.06 93 HIS A C 1
ATOM 746 O O . HIS A 1 93 ? -13.906 7.805 11.523 1.00 97.06 93 HIS A O 1
ATOM 752 N N . ALA A 1 94 ? -12.733 6.005 10.890 1.00 97.25 94 ALA A N 1
ATOM 753 C CA . ALA A 1 94 ? -11.439 6.606 11.224 1.00 97.25 94 ALA A CA 1
ATOM 754 C C . ALA A 1 94 ? -11.013 7.763 10.300 1.00 97.25 94 ALA A C 1
ATOM 756 O O . ALA A 1 94 ? -10.227 8.607 10.721 1.00 97.25 94 ALA A O 1
ATOM 757 N N . GLY A 1 95 ? -11.516 7.805 9.060 1.00 96.19 95 GLY A N 1
ATOM 758 C CA . GLY A 1 95 ? -11.258 8.908 8.123 1.00 96.19 95 GLY A CA 1
ATOM 759 C C . GLY A 1 95 ? -9.802 9.006 7.660 1.00 96.19 95 GLY A C 1
ATOM 760 O O . GLY A 1 95 ? -9.316 10.099 7.387 1.00 96.19 95 GLY A O 1
ATOM 761 N N . ILE A 1 96 ? -9.088 7.880 7.611 1.00 95.94 96 ILE A N 1
ATOM 762 C CA . ILE A 1 96 ? -7.693 7.825 7.167 1.00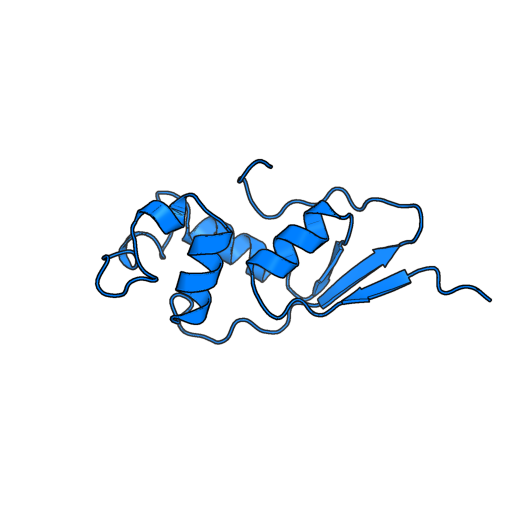 95.94 96 ILE A CA 1
ATOM 763 C C . ILE A 1 96 ? -7.663 7.353 5.713 1.00 95.94 96 ILE A C 1
ATOM 765 O O . ILE A 1 96 ? -8.402 6.444 5.360 1.00 95.94 96 ILE A O 1
ATOM 769 N N . SER A 1 97 ? -6.791 7.949 4.901 1.00 96.94 97 SER A N 1
ATOM 770 C CA . SER A 1 97 ? -6.375 7.413 3.603 1.00 96.94 97 SER A CA 1
ATOM 771 C C . SER A 1 97 ? -4.857 7.507 3.506 1.00 96.94 97 SER A C 1
ATOM 773 O O . SER A 1 97 ? -4.283 8.555 3.819 1.00 96.94 97 SER A O 1
ATOM 775 N N . THR A 1 98 ? -4.189 6.424 3.118 1.00 97.75 98 THR A N 1
ATOM 776 C CA . THR A 1 98 ? -2.749 6.438 2.807 1.00 97.75 98 THR A CA 1
ATOM 777 C C . THR A 1 98 ? -2.459 6.422 1.314 1.00 97.75 98 THR A C 1
ATOM 779 O O . THR A 1 98 ? -1.291 6.485 0.939 1.00 97.75 98 THR A O 1
ATOM 782 N N . THR A 1 99 ? -3.497 6.398 0.477 1.00 96.31 99 THR A N 1
ATOM 783 C CA . THR A 1 99 ? -3.383 6.478 -0.979 1.00 96.31 99 THR A CA 1
ATOM 784 C C . THR A 1 99 ? -4.136 7.679 -1.546 1.00 96.31 99 THR A C 1
ATOM 786 O O . THR A 1 99 ? -5.116 8.143 -0.956 1.00 96.31 99 THR A O 1
ATOM 789 N N . ASN A 1 100 ? -3.675 8.178 -2.695 1.00 92.06 100 ASN A N 1
ATOM 790 C CA . ASN A 1 100 ? -4.352 9.232 -3.451 1.00 92.06 100 ASN A CA 1
ATOM 791 C C . ASN A 1 100 ? -5.371 8.685 -4.466 1.00 92.06 100 ASN A C 1
ATOM 793 O O . ASN A 1 100 ? -6.060 9.465 -5.119 1.00 92.06 100 ASN A O 1
ATOM 797 N N . GLU A 1 101 ? -5.467 7.362 -4.623 1.00 90.94 101 GLU A N 1
ATOM 798 C CA . GLU A 1 101 ? -6.450 6.753 -5.516 1.00 90.94 101 GLU A CA 1
ATOM 799 C C . GLU A 1 101 ? -7.874 6.928 -4.978 1.00 90.94 101 GLU A C 1
ATOM 801 O O . GLU A 1 101 ? -8.220 6.433 -3.895 1.00 90.94 101 GLU A O 1
ATOM 806 N N . ALA A 1 102 ? -8.697 7.613 -5.776 1.00 79.44 102 ALA A N 1
ATOM 807 C CA . ALA A 1 102 ? -10.125 7.767 -5.544 1.00 79.44 102 ALA A CA 1
ATOM 808 C C . ALA A 1 102 ? -10.863 6.413 -5.595 1.00 79.44 102 ALA A C 1
ATOM 810 O O . ALA A 1 102 ? -10.298 5.382 -5.961 1.00 79.44 102 ALA A O 1
ATOM 811 N N . TRP A 1 103 ? -12.119 6.411 -5.155 1.00 61.19 103 TRP A N 1
ATOM 812 C CA . TRP A 1 103 ? -12.983 5.232 -5.230 1.00 61.19 103 TRP A CA 1
ATOM 813 C C . TRP A 1 103 ? -13.293 4.820 -6.665 1.00 61.19 103 TRP A C 1
ATOM 815 O O . TRP A 1 103 ? -13.511 5.729 -7.495 1.00 61.19 103 TRP A O 1
#

Radius of gyration: 14.46 Å; chains: 1; bounding box: 33×20×45 Å

Foldseek 3Di:
DDDQKDKDDPQWLVVLQVVLVVQKDWPWCLVVNLLLQQLLPPPHVLQVVLPPPDPLSPNCLSQDSVSSRSVVVVCSVVDHPDTTMIMHGPPGRNNDGSHPHDD

pLDDT: mean 95.33, std 7.8, range [51.97, 98.62]

Secondary structure (DSSP, 8-state):
----EEEE--SSHHHHHHHHHTT-EEEE-HHHHHHHHHHTSTTSTTGGG--SSSTT--GGGGG-HHHHHHHHHTTTTSS-----EEEEETT------S-----

Sequence (103 aa):
MGHNVYFAEPLYYHVAVAFERHGFTYQSGRKLMQKIERGFSPAGDYISLLDGNTPFRHPNAAHSVRLRSWAIHDGILGQPYTGVTMYKHVGKHAGISTTNEAW